Protein AF-A0A536UCE3-F1 (afdb_monomer_lite)

Sequence (75 aa):
MSEHKVCECPECGVGKANFPAIAYCEGMPLRNEIEGRSGAGLAEATSACTAAIAERFGAGPVDGKTRAHIVMAEN

Secondary structure (DSSP, 8-state):
---------TTS----THHHHHHHHSSTTHHHHHHTSTT--HHHHHHHHHHHHHHHH-SS-----------PPP-

pLDDT: mean 79.17, std 16.11, range [35.97, 93.88]

Structure (mmCIF, N/CA/C/O backbone):
data_AF-A0A536UCE3-F1
#
_entry.id   AF-A0A536UCE3-F1
#
loop_
_atom_site.group_PDB
_atom_site.id
_atom_site.type_symbol
_atom_site.label_atom_id
_atom_site.label_alt_id
_atom_site.label_comp_id
_atom_site.label_asym_id
_atom_site.label_entity_id
_atom_site.label_seq_id
_atom_site.pdbx_PDB_ins_code
_atom_site.Cartn_x
_atom_site.Cartn_y
_atom_site.Cartn_z
_atom_site.occupancy
_atom_site.B_iso_or_equiv
_atom_site.auth_seq_id
_atom_site.auth_comp_id
_atom_site.auth_asym_id
_atom_site.auth_atom_id
_atom_site.pdbx_PDB_model_num
ATOM 1 N N . MET A 1 1 ? 9.807 21.734 -12.264 1.00 35.97 1 MET A N 1
ATOM 2 C CA . MET A 1 1 ? 9.623 20.501 -13.059 1.00 35.97 1 MET A CA 1
ATOM 3 C C . MET A 1 1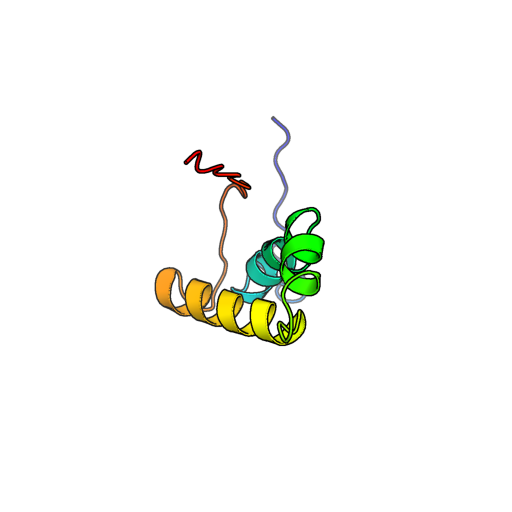 ? 10.959 19.768 -13.017 1.00 35.97 1 MET A C 1
ATOM 5 O O . MET A 1 1 ? 11.742 19.901 -13.938 1.00 35.97 1 MET A O 1
ATOM 9 N N . SER A 1 2 ? 11.292 19.167 -11.869 1.00 36.41 2 SER A N 1
ATOM 10 C CA . SER A 1 2 ? 12.613 18.570 -11.627 1.00 36.41 2 SER A CA 1
ATOM 11 C C . SER A 1 2 ? 12.558 17.102 -12.026 1.00 36.41 2 SER A C 1
ATOM 13 O O . SER A 1 2 ? 11.786 16.343 -11.435 1.00 36.41 2 SER A O 1
ATOM 15 N N . GLU A 1 3 ? 13.336 16.740 -13.040 1.00 40.78 3 GLU A N 1
ATOM 16 C CA . GLU A 1 3 ? 13.538 15.371 -13.510 1.00 40.78 3 GLU A CA 1
ATOM 17 C C . GLU A 1 3 ? 13.971 14.492 -12.330 1.00 40.78 3 GLU A C 1
ATOM 19 O O . GLU A 1 3 ? 15.080 14.614 -11.808 1.00 40.78 3 GLU A O 1
ATOM 24 N N . HIS A 1 4 ? 13.065 13.636 -11.855 1.00 44.75 4 HIS A N 1
ATOM 25 C CA . HIS A 1 4 ? 13.425 12.561 -10.941 1.00 44.75 4 HIS A CA 1
ATOM 26 C C . HIS A 1 4 ? 14.214 11.543 -11.756 1.00 44.75 4 HIS A C 1
ATOM 28 O O . HIS A 1 4 ? 13.645 10.759 -12.511 1.00 44.75 4 HIS A O 1
ATOM 34 N N . LYS A 1 5 ? 15.539 11.597 -11.635 1.00 47.53 5 LYS A N 1
ATOM 35 C CA . LYS A 1 5 ? 16.447 10.594 -12.182 1.00 47.53 5 LYS A CA 1
ATOM 36 C C . LYS A 1 5 ? 16.127 9.253 -11.517 1.00 47.53 5 LYS A C 1
ATOM 38 O O . LYS A 1 5 ? 16.513 9.023 -10.372 1.00 47.53 5 LYS A O 1
ATOM 43 N N . VAL A 1 6 ? 15.378 8.399 -12.212 1.00 56.59 6 VAL A N 1
ATOM 44 C CA . VAL A 1 6 ? 15.145 7.014 -11.791 1.00 56.59 6 VAL A CA 1
ATOM 45 C C . VAL A 1 6 ? 16.506 6.320 -11.749 1.00 56.59 6 VAL A C 1
ATOM 47 O O . VAL A 1 6 ? 17.276 6.388 -12.704 1.00 56.59 6 VAL A O 1
ATOM 50 N N . CYS A 1 7 ? 16.842 5.714 -10.613 1.00 48.66 7 CYS A N 1
ATOM 51 C CA . CYS A 1 7 ? 18.042 4.895 -10.487 1.00 48.66 7 CYS A CA 1
ATOM 52 C C . CYS A 1 7 ? 17.834 3.593 -11.278 1.00 48.66 7 CYS A C 1
ATOM 54 O O . CYS A 1 7 ? 16.918 2.836 -10.973 1.00 48.66 7 CYS A O 1
ATOM 56 N N . GLU A 1 8 ? 18.661 3.341 -12.297 1.00 54.69 8 GLU A N 1
ATOM 57 C CA . GLU A 1 8 ? 18.566 2.168 -13.188 1.00 54.69 8 GLU A CA 1
ATOM 58 C C . GLU A 1 8 ? 19.391 0.956 -12.698 1.00 54.69 8 GLU A C 1
ATOM 60 O O . GLU A 1 8 ? 19.530 -0.033 -13.416 1.00 54.69 8 GLU A O 1
ATOM 65 N N . CYS A 1 9 ? 19.959 0.992 -11.485 1.00 54.81 9 CYS A N 1
ATOM 66 C CA . CYS A 1 9 ? 20.764 -0.122 -10.978 1.00 54.81 9 CYS A CA 1
ATOM 67 C C . CYS A 1 9 ? 19.875 -1.311 -10.543 1.00 54.81 9 CYS A C 1
ATOM 69 O O . CYS A 1 9 ? 18.866 -1.115 -9.859 1.00 54.81 9 CYS A O 1
ATOM 71 N N . PRO A 1 10 ? 20.269 -2.565 -10.840 1.00 53.31 10 PRO A N 1
ATOM 72 C CA . PRO A 1 10 ? 19.476 -3.766 -10.539 1.00 53.31 10 PRO A CA 1
ATOM 73 C C . PRO A 1 10 ? 19.249 -4.002 -9.033 1.00 53.31 10 PRO A C 1
ATOM 75 O O . PRO A 1 10 ? 18.309 -4.692 -8.642 1.00 53.31 10 PRO A O 1
ATOM 78 N N . GLU A 1 11 ? 20.080 -3.393 -8.189 1.00 53.72 11 GLU A N 1
ATOM 79 C CA . GLU A 1 11 ? 20.051 -3.478 -6.726 1.00 53.72 11 GLU A CA 1
ATOM 80 C C . GLU A 1 11 ? 19.358 -2.289 -6.032 1.00 53.72 11 GLU A C 1
ATOM 82 O O . GLU A 1 11 ? 19.019 -2.399 -4.856 1.00 53.72 11 GLU A O 1
ATOM 87 N N . CYS A 1 12 ? 19.054 -1.190 -6.747 1.00 52.84 12 CYS A N 1
ATOM 88 C CA . CYS A 1 12 ? 18.314 -0.043 -6.188 1.00 52.84 12 CYS A CA 1
ATOM 89 C C . CYS A 1 12 ? 16.782 -0.154 -6.325 1.00 52.84 12 CYS A C 1
ATOM 91 O O . CYS A 1 12 ? 16.065 0.762 -5.933 1.00 52.84 12 CYS A O 1
ATOM 93 N N . GLY A 1 13 ? 16.274 -1.298 -6.804 1.00 52.75 13 GLY A N 1
ATOM 94 C CA . GLY A 1 13 ? 14.870 -1.688 -6.665 1.00 52.75 13 GLY A CA 1
ATOM 95 C C . GLY A 1 13 ? 13.894 -0.806 -7.440 1.00 52.75 13 GLY A C 1
ATOM 96 O O . GLY A 1 13 ? 13.071 -0.117 -6.848 1.00 52.75 13 GLY A O 1
ATOM 97 N N . VAL A 1 14 ? 13.934 -0.864 -8.771 1.00 50.81 14 VAL A N 1
ATOM 98 C CA . VAL A 1 14 ? 12.917 -0.222 -9.613 1.00 50.81 14 VAL A CA 1
ATOM 99 C C . VAL A 1 14 ? 11.530 -0.830 -9.322 1.00 50.81 14 VAL A C 1
ATOM 101 O O . VAL A 1 14 ? 11.254 -1.979 -9.664 1.00 50.81 14 VAL A O 1
ATOM 104 N N . GLY A 1 15 ? 10.668 -0.048 -8.664 1.00 58.72 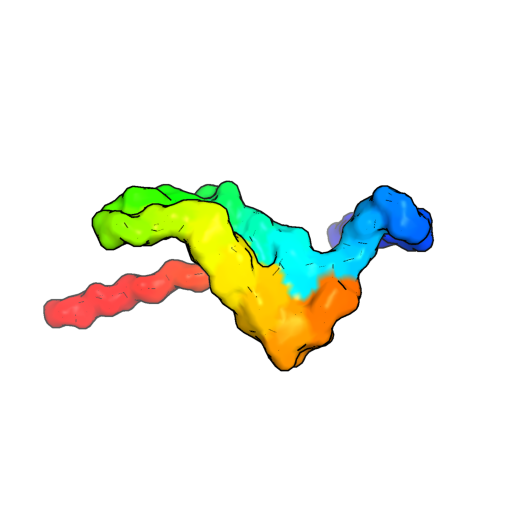15 GLY A N 1
ATOM 105 C CA . GLY A 1 15 ? 9.212 0.005 -8.847 1.00 58.72 15 GLY A CA 1
ATOM 106 C C . GLY A 1 15 ? 8.368 -1.263 -8.686 1.00 58.72 15 GLY A C 1
ATOM 107 O O . GLY A 1 15 ? 7.283 -1.290 -9.241 1.00 58.72 15 GLY A O 1
ATOM 108 N N . LYS A 1 16 ? 8.786 -2.320 -7.990 1.00 72.81 16 LYS A N 1
ATOM 109 C CA . LYS A 1 16 ? 7.915 -3.504 -7.816 1.00 72.81 16 LYS A CA 1
ATOM 110 C C . LYS A 1 16 ? 6.570 -3.119 -7.183 1.00 72.81 16 LYS A C 1
ATOM 112 O O . LYS A 1 16 ? 6.511 -2.177 -6.397 1.00 72.81 16 LYS A O 1
ATOM 117 N N . ALA A 1 17 ? 5.515 -3.887 -7.461 1.00 81.31 17 ALA A N 1
ATOM 118 C CA . ALA A 1 17 ? 4.146 -3.625 -6.992 1.00 81.31 17 ALA A CA 1
ATOM 119 C C . ALA A 1 17 ? 3.999 -3.353 -5.473 1.00 81.31 17 ALA A C 1
ATOM 121 O O . ALA A 1 17 ? 3.034 -2.718 -5.053 1.00 81.31 17 ALA A O 1
ATOM 122 N N . ASN A 1 18 ? 4.954 -3.784 -4.640 1.00 85.25 18 ASN A N 1
ATOM 123 C CA . ASN A 1 18 ? 4.955 -3.539 -3.196 1.00 85.25 18 ASN A CA 1
ATOM 124 C C . ASN A 1 18 ? 5.353 -2.105 -2.800 1.00 85.25 18 ASN A C 1
ATOM 126 O O . ASN A 1 18 ? 4.885 -1.612 -1.780 1.00 85.25 18 ASN A O 1
ATOM 130 N N . PHE A 1 19 ? 6.187 -1.414 -3.580 1.00 87.50 19 PHE A N 1
ATOM 131 C CA . PHE A 1 19 ? 6.590 -0.032 -3.289 1.00 87.50 19 PHE A CA 1
ATOM 132 C C . PHE A 1 19 ? 5.404 0.941 -3.243 1.00 87.50 19 PHE A C 1
ATOM 134 O O . PHE A 1 19 ? 5.247 1.629 -2.231 1.00 87.50 19 PHE A O 1
ATOM 141 N N . PRO A 1 20 ? 4.533 1.004 -4.272 1.00 87.38 20 PRO A N 1
ATOM 142 C CA . PRO A 1 20 ? 3.340 1.833 -4.190 1.00 87.38 20 PRO A CA 1
ATOM 143 C C . PRO A 1 20 ? 2.381 1.350 -3.093 1.00 87.38 20 PRO A C 1
ATOM 145 O O . PRO A 1 20 ? 1.769 2.187 -2.441 1.00 87.38 20 PRO A O 1
ATOM 148 N N . ALA A 1 21 ? 2.282 0.042 -2.828 1.00 90.38 21 ALA A N 1
ATOM 149 C CA . ALA A 1 21 ? 1.436 -0.479 -1.752 1.00 90.38 21 ALA A CA 1
ATOM 150 C C . ALA A 1 21 ? 1.868 0.025 -0.365 1.00 90.38 21 ALA A C 1
ATOM 152 O O . ALA A 1 21 ? 1.032 0.502 0.400 1.00 90.38 21 ALA A O 1
ATOM 153 N N . ILE A 1 22 ? 3.172 -0.006 -0.073 1.00 90.12 22 ILE A N 1
ATOM 154 C CA . ILE A 1 22 ? 3.747 0.572 1.150 1.00 90.12 22 ILE A CA 1
ATOM 155 C C . ILE A 1 22 ? 3.457 2.076 1.197 1.00 90.12 22 ILE A C 1
ATOM 157 O O . ILE A 1 22 ? 2.986 2.582 2.212 1.00 90.12 22 ILE A O 1
ATOM 161 N N . ALA A 1 23 ? 3.674 2.795 0.090 1.00 88.81 23 ALA A N 1
ATOM 162 C CA . ALA A 1 23 ? 3.423 4.234 0.035 1.00 88.81 23 ALA A CA 1
ATOM 163 C C . ALA A 1 23 ? 1.948 4.595 0.301 1.00 88.81 23 ALA A C 1
ATOM 165 O O . ALA A 1 23 ? 1.680 5.601 0.958 1.00 88.81 23 ALA A O 1
ATOM 166 N N . TYR A 1 24 ? 1.000 3.785 -0.182 1.00 88.81 24 TYR A N 1
ATOM 167 C CA . TYR A 1 24 ? -0.425 3.973 0.086 1.00 88.81 24 TYR A CA 1
ATOM 168 C C . TYR A 1 24 ? -0.782 3.618 1.529 1.00 88.81 24 TYR A C 1
ATOM 170 O O . TYR A 1 24 ? -1.280 4.475 2.254 1.00 88.81 24 TYR A O 1
ATOM 178 N N . CYS A 1 25 ? -0.543 2.377 1.951 1.00 91.75 25 CYS A N 1
ATOM 179 C CA . CYS A 1 25 ? -1.045 1.852 3.223 1.00 91.75 25 CYS A CA 1
ATOM 180 C C . CYS A 1 25 ? -0.292 2.414 4.427 1.00 91.75 25 CYS A C 1
ATOM 182 O O . CYS A 1 25 ? -0.897 2.726 5.449 1.00 91.75 25 CYS A O 1
ATOM 184 N N . GLU A 1 26 ? 1.021 2.583 4.305 1.00 90.19 26 GLU A N 1
ATOM 185 C CA . GLU A 1 26 ? 1.860 3.074 5.391 1.00 90.19 26 GLU A CA 1
ATOM 186 C C . GLU A 1 26 ? 2.055 4.595 5.311 1.00 90.19 26 GLU A C 1
ATOM 188 O O . GLU A 1 26 ? 2.634 5.187 6.215 1.00 90.19 26 GLU A O 1
ATOM 193 N N . GLY A 1 27 ? 1.549 5.275 4.283 1.00 86.00 27 GLY A N 1
ATOM 194 C CA . GLY A 1 27 ? 1.532 6.735 4.224 1.00 86.00 27 GLY A CA 1
ATOM 195 C C . GLY A 1 27 ? 0.460 7.352 5.134 1.00 86.00 27 GLY A C 1
ATOM 196 O O . GLY A 1 27 ? -0.647 6.835 5.273 1.00 86.00 27 GLY A O 1
ATOM 197 N N . ME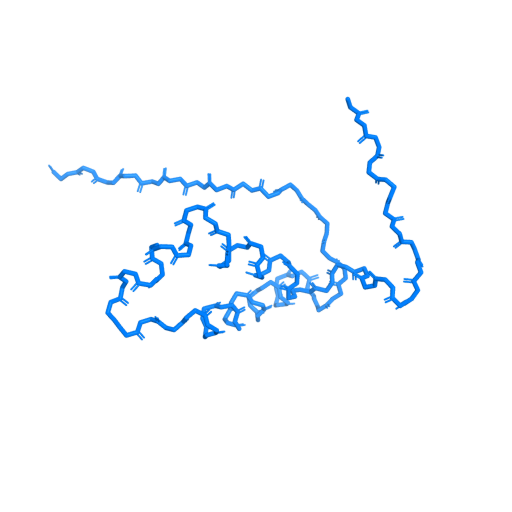T A 1 28 ? 0.751 8.511 5.727 1.00 77.50 28 MET A N 1
ATOM 198 C CA . MET A 1 28 ? -0.271 9.347 6.374 1.00 77.50 28 MET A CA 1
ATOM 199 C C . MET A 1 28 ? -1.004 10.151 5.291 1.00 77.50 28 MET A C 1
ATOM 201 O O . MET A 1 28 ? -0.328 10.667 4.396 1.00 77.50 28 MET A O 1
ATOM 205 N N . PRO A 1 29 ? -2.343 10.308 5.322 1.00 83.56 29 PRO A N 1
ATOM 206 C CA . PRO A 1 29 ? -3.301 10.001 6.396 1.00 83.56 29 PRO A CA 1
ATOM 207 C C . PRO A 1 29 ? -3.922 8.588 6.371 1.00 83.56 29 PRO A C 1
ATOM 209 O O . PRO A 1 29 ? -4.636 8.237 7.304 1.00 83.56 29 PRO A O 1
ATOM 212 N N . LEU A 1 30 ? -3.675 7.771 5.340 1.00 85.94 30 LEU A N 1
ATOM 213 C CA . LEU A 1 30 ? -4.371 6.488 5.156 1.00 85.94 30 LEU A CA 1
ATOM 214 C C . LEU A 1 30 ? -4.018 5.445 6.226 1.00 85.94 30 LEU A C 1
ATOM 216 O O . LEU A 1 30 ? -4.889 4.681 6.634 1.00 85.94 30 LEU A O 1
ATOM 220 N N . ARG A 1 31 ? -2.776 5.447 6.724 1.00 90.62 31 ARG A N 1
ATOM 221 C CA . ARG A 1 31 ? -2.345 4.582 7.832 1.00 90.62 31 ARG A CA 1
ATOM 222 C C . ARG A 1 31 ? -3.275 4.696 9.044 1.00 90.62 31 ARG A C 1
ATOM 224 O O . ARG A 1 31 ? -3.753 3.680 9.536 1.00 90.62 31 ARG A O 1
ATOM 231 N N . ASN A 1 32 ? -3.583 5.925 9.467 1.00 89.56 32 ASN A N 1
ATOM 232 C CA . ASN A 1 32 ? -4.465 6.177 10.609 1.00 89.56 32 ASN A CA 1
ATOM 233 C C . ASN A 1 32 ? -5.873 5.613 10.383 1.00 89.56 32 ASN A C 1
ATOM 235 O O . ASN A 1 32 ? -6.476 5.073 11.304 1.00 89.56 32 ASN A O 1
ATOM 239 N N . GLU A 1 33 ? -6.393 5.731 9.161 1.00 89.69 33 GLU A N 1
ATOM 240 C CA . GLU A 1 33 ? -7.710 5.197 8.798 1.00 89.69 33 GLU A CA 1
ATOM 241 C C . GLU A 1 33 ? -7.733 3.663 8.814 1.00 89.69 33 GLU A C 1
ATOM 243 O O . GLU A 1 33 ? -8.746 3.065 9.174 1.00 89.69 33 GLU A O 1
ATOM 248 N N . ILE A 1 34 ? -6.629 3.012 8.428 1.00 91.56 34 ILE A N 1
ATOM 249 C CA . ILE A 1 34 ? -6.488 1.552 8.502 1.00 91.56 34 ILE A CA 1
ATOM 250 C C . ILE A 1 34 ? -6.448 1.118 9.967 1.00 91.56 34 ILE A C 1
ATOM 252 O O . ILE A 1 34 ? -7.261 0.296 10.372 1.00 91.56 34 ILE A O 1
ATOM 256 N N . GLU A 1 35 ? -5.559 1.697 10.771 1.00 89.94 35 GLU A N 1
ATOM 257 C CA . GLU A 1 35 ? -5.392 1.339 12.187 1.00 89.94 35 GLU A CA 1
ATOM 258 C C . GLU A 1 35 ? -6.629 1.681 13.038 1.00 89.94 35 GLU A C 1
ATOM 260 O O . GLU A 1 35 ? -6.915 1.003 14.024 1.00 89.94 35 GLU A O 1
ATOM 265 N N . GLY A 1 36 ? -7.397 2.703 12.647 1.00 90.44 36 GLY A N 1
ATOM 266 C CA . GLY A 1 36 ? -8.654 3.077 13.296 1.00 90.44 36 GLY A CA 1
ATOM 267 C C . GLY A 1 36 ? -9.8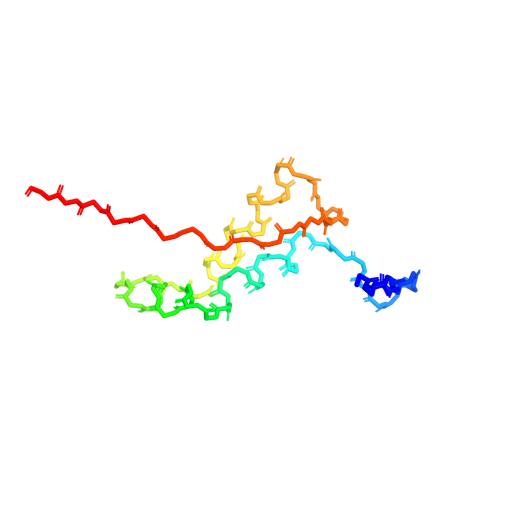05 2.092 13.056 1.00 90.44 36 GLY A C 1
ATOM 268 O O . GLY A 1 36 ? -10.790 2.109 13.800 1.00 90.44 36 GLY A O 1
ATOM 269 N N . ARG A 1 37 ? -9.708 1.213 12.049 1.00 88.88 37 ARG A N 1
ATOM 270 C CA . ARG A 1 37 ? -10.712 0.171 11.788 1.00 88.88 37 ARG A CA 1
ATOM 271 C C . ARG A 1 37 ? -10.442 -1.042 12.673 1.00 88.88 37 ARG A C 1
ATOM 273 O O . ARG A 1 37 ? -9.379 -1.653 12.614 1.00 88.88 37 ARG A O 1
ATOM 280 N N . SER A 1 38 ? -11.432 -1.438 13.471 1.00 82.94 38 SER A N 1
ATOM 281 C CA . SER A 1 38 ? -11.313 -2.602 14.355 1.00 82.94 38 SER A CA 1
ATOM 282 C C . SER A 1 38 ? -10.949 -3.868 13.571 1.00 82.94 38 SER A C 1
ATOM 284 O O . SER A 1 38 ? -11.680 -4.278 12.673 1.00 82.94 38 SER A O 1
ATOM 286 N N . GLY A 1 39 ? -9.827 -4.493 13.935 1.00 79.75 39 GLY A N 1
ATOM 287 C CA . GLY A 1 39 ? -9.359 -5.744 13.332 1.00 79.75 39 GLY A CA 1
ATOM 288 C C . GLY A 1 39 ? -8.602 -5.597 12.010 1.00 79.75 39 GLY A C 1
ATOM 289 O O . GLY A 1 39 ? -8.238 -6.615 11.433 1.00 79.75 39 GLY A O 1
ATOM 290 N N . ALA A 1 40 ? -8.344 -4.379 11.525 1.00 80.38 40 ALA A N 1
ATOM 291 C CA . ALA A 1 40 ? -7.537 -4.177 10.326 1.00 80.38 40 ALA A CA 1
ATOM 292 C C . ALA A 1 40 ? -6.035 -4.153 10.665 1.00 80.38 40 ALA A C 1
ATOM 294 O O . ALA A 1 40 ? -5.565 -3.299 11.418 1.00 80.38 40 ALA A O 1
ATOM 295 N N . GLY A 1 41 ? -5.270 -5.087 10.093 1.00 89.81 41 GLY A N 1
ATOM 296 C CA . GLY A 1 41 ? -3.812 -5.107 10.195 1.00 89.81 41 GLY A CA 1
ATOM 297 C C . GLY A 1 41 ? -3.143 -4.283 9.094 1.00 89.81 41 GLY A C 1
ATOM 298 O O . GLY A 1 41 ? -3.435 -4.465 7.911 1.00 89.81 41 GLY A O 1
ATOM 299 N N . LEU A 1 42 ? -2.181 -3.427 9.458 1.00 92.50 42 LEU A N 1
ATOM 300 C CA . LEU A 1 42 ? -1.426 -2.620 8.489 1.00 92.50 42 LEU A CA 1
ATOM 301 C C . LEU A 1 42 ? -0.695 -3.495 7.454 1.00 92.50 42 LEU A C 1
ATOM 303 O O . LEU A 1 42 ? -0.789 -3.254 6.255 1.00 92.50 42 LEU A O 1
ATOM 307 N N . ALA A 1 43 ? -0.027 -4.559 7.909 1.00 91.75 43 ALA A N 1
ATOM 308 C CA . ALA A 1 43 ? 0.690 -5.485 7.032 1.00 91.75 43 ALA A CA 1
ATOM 309 C C . ALA A 1 43 ? -0.249 -6.252 6.082 1.00 91.75 43 ALA A C 1
ATOM 311 O O . ALA A 1 43 ? 0.085 -6.472 4.916 1.00 91.75 43 ALA A O 1
ATOM 312 N N . GLU A 1 44 ? -1.435 -6.635 6.559 1.00 93.00 44 GLU A N 1
ATOM 313 C CA . GLU A 1 44 ? -2.450 -7.308 5.742 1.00 93.00 44 GLU A CA 1
ATOM 314 C C . GLU A 1 44 ? -2.989 -6.370 4.659 1.00 93.00 44 GLU A C 1
ATOM 316 O O . GLU A 1 44 ? -3.091 -6.768 3.497 1.00 93.00 44 GLU A O 1
ATOM 321 N N . ALA A 1 45 ? -3.246 -5.105 5.008 1.00 93.38 45 ALA A N 1
ATOM 322 C CA . ALA A 1 45 ? -3.654 -4.080 4.054 1.00 93.38 45 ALA A CA 1
ATOM 323 C C . ALA A 1 45 ? -2.581 -3.846 2.975 1.00 93.38 45 ALA A C 1
ATOM 325 O O . ALA A 1 45 ? -2.907 -3.836 1.784 1.00 93.38 45 ALA A O 1
ATOM 326 N N . THR A 1 46 ? -1.304 -3.739 3.359 1.00 93.38 46 THR A N 1
ATOM 327 C CA . THR A 1 46 ? -0.185 -3.599 2.410 1.00 93.38 46 THR A CA 1
ATOM 328 C C . THR A 1 46 ? -0.066 -4.818 1.487 1.00 93.38 46 THR A C 1
ATOM 330 O O . THR A 1 46 ? 0.153 -4.667 0.280 1.00 93.38 46 THR A O 1
ATOM 333 N N . SER A 1 47 ? -0.249 -6.031 2.017 1.00 93.38 47 SER A N 1
ATOM 334 C CA . SER A 1 47 ? -0.229 -7.271 1.228 1.00 93.38 47 SER A CA 1
ATOM 335 C C . SER A 1 47 ? -1.375 -7.318 0.210 1.00 93.38 47 SER A C 1
ATOM 337 O O . SER A 1 47 ? -1.142 -7.536 -0.982 1.00 93.38 47 SER A O 1
ATOM 339 N N . ALA A 1 48 ? -2.601 -7.012 0.647 1.00 93.62 48 ALA A N 1
ATOM 340 C CA . ALA A 1 48 ? -3.771 -6.942 -0.226 1.00 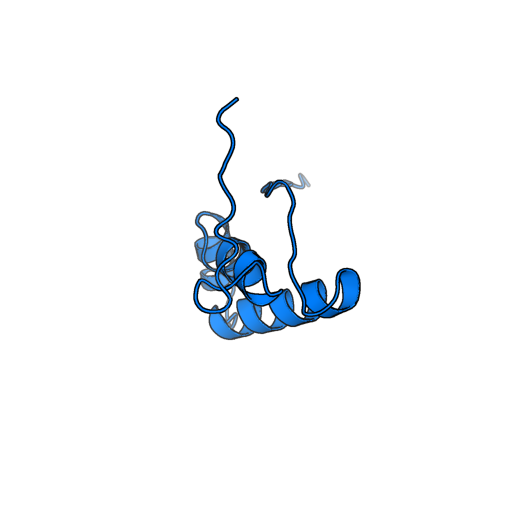93.62 48 ALA A CA 1
ATOM 341 C C . ALA A 1 48 ? -3.603 -5.877 -1.325 1.00 93.62 48 ALA A C 1
ATOM 343 O O . ALA A 1 48 ? -3.907 -6.129 -2.492 1.00 93.62 48 ALA A O 1
ATOM 344 N N . CYS A 1 49 ? -3.057 -4.708 -0.978 1.00 92.69 49 CYS A N 1
ATOM 345 C CA . CYS A 1 49 ? -2.770 -3.647 -1.939 1.00 92.69 49 CYS A CA 1
ATOM 346 C C . CYS A 1 49 ? -1.701 -4.079 -2.959 1.00 92.69 49 CYS A C 1
ATOM 348 O O . CYS A 1 49 ? -1.879 -3.877 -4.159 1.00 92.69 49 CYS A O 1
ATOM 350 N N . THR A 1 50 ? -0.635 -4.750 -2.510 1.00 93.25 50 THR A N 1
ATOM 351 C CA . THR A 1 50 ? 0.414 -5.294 -3.392 1.00 93.25 50 THR A CA 1
ATOM 352 C C . THR A 1 50 ? -0.166 -6.283 -4.401 1.00 93.25 50 THR A C 1
ATOM 354 O O . THR A 1 50 ? 0.142 -6.190 -5.589 1.00 93.25 50 THR A O 1
ATOM 357 N N . ALA A 1 51 ? -1.024 -7.204 -3.949 1.00 93.88 51 ALA A N 1
ATOM 358 C CA . ALA A 1 51 ? -1.675 -8.180 -4.820 1.00 93.88 51 ALA A CA 1
ATOM 359 C C . ALA A 1 51 ? -2.563 -7.497 -5.872 1.00 93.88 51 ALA A C 1
ATOM 361 O O . ALA A 1 51 ? -2.449 -7.806 -7.055 1.00 93.88 51 ALA A O 1
ATOM 362 N N . ALA A 1 52 ? -3.368 -6.512 -5.466 1.00 93.88 52 ALA A N 1
ATOM 363 C CA . ALA A 1 52 ? -4.234 -5.766 -6.380 1.00 93.88 52 ALA A CA 1
ATOM 364 C C . ALA A 1 52 ? -3.442 -4.950 -7.420 1.00 93.88 52 ALA A C 1
ATOM 366 O O . ALA A 1 52 ? -3.814 -4.889 -8.595 1.00 93.88 52 ALA A O 1
ATOM 367 N N . ILE A 1 53 ? -2.329 -4.331 -7.012 1.00 90.88 53 ILE A N 1
ATOM 368 C CA . ILE A 1 53 ? -1.439 -3.606 -7.930 1.00 90.88 53 ILE A CA 1
ATOM 369 C C . ILE A 1 53 ? -0.782 -4.588 -8.905 1.00 90.88 53 ILE A C 1
ATOM 371 O O . ILE A 1 53 ? -0.750 -4.315 -10.106 1.00 90.88 53 ILE A O 1
ATOM 375 N N . ALA A 1 54 ? -0.316 -5.739 -8.416 1.00 91.38 54 ALA A N 1
ATOM 376 C CA . ALA A 1 54 ? 0.299 -6.767 -9.248 1.00 91.38 54 ALA A CA 1
ATOM 377 C C . ALA A 1 54 ? -0.686 -7.391 -10.248 1.00 91.38 54 ALA A C 1
ATOM 379 O O . ALA A 1 54 ? -0.310 -7.644 -11.389 1.00 91.38 54 ALA A O 1
ATOM 380 N N . GLU A 1 55 ? -1.942 -7.600 -9.856 1.00 93.44 55 GLU A N 1
ATOM 381 C CA . GLU A 1 55 ? -2.998 -8.091 -10.747 1.00 93.44 55 GLU A CA 1
ATOM 382 C C . GLU A 1 55 ? -3.291 -7.091 -11.873 1.00 93.44 55 GLU A C 1
ATOM 384 O O . GLU A 1 55 ? -3.455 -7.476 -13.030 1.00 93.44 55 GLU A O 1
ATOM 389 N N . ARG A 1 56 ? -3.321 -5.792 -11.553 1.00 91.38 56 ARG A N 1
ATOM 390 C CA . ARG A 1 56 ? -3.710 -4.750 -12.510 1.00 91.38 56 ARG A CA 1
ATOM 391 C C . ARG A 1 56 ? -2.577 -4.276 -13.420 1.00 91.38 56 ARG A C 1
ATOM 393 O O . ARG A 1 56 ? -2.833 -3.957 -14.579 1.00 91.38 56 ARG A O 1
ATOM 400 N N . PHE A 1 57 ? -1.357 -4.179 -12.898 1.00 88.38 57 PHE A N 1
ATOM 401 C CA . PHE A 1 57 ? -0.208 -3.572 -13.586 1.00 88.38 57 PHE A CA 1
ATOM 402 C C . PHE A 1 57 ? 0.975 -4.536 -13.763 1.00 88.38 57 PHE A C 1
ATOM 404 O O . PHE A 1 57 ? 1.945 -4.199 -14.438 1.00 88.38 57 PHE A O 1
ATOM 411 N N . GLY A 1 58 ? 0.892 -5.744 -13.199 1.00 88.44 58 GLY A N 1
ATOM 412 C CA . GLY A 1 58 ? 1.987 -6.708 -13.148 1.00 88.44 58 GLY A CA 1
ATOM 413 C C . GLY A 1 58 ? 2.863 -6.547 -11.902 1.00 88.44 58 GLY A C 1
ATOM 414 O O . GLY A 1 58 ? 2.857 -5.525 -11.222 1.00 88.44 58 GLY A O 1
ATOM 415 N N . ALA A 1 59 ? 3.664 -7.571 -11.600 1.00 85.25 59 ALA A N 1
ATOM 416 C CA . ALA A 1 59 ? 4.584 -7.563 -10.455 1.00 85.25 59 ALA A CA 1
ATOM 417 C C . ALA A 1 59 ? 5.852 -6.702 -10.670 1.00 85.25 59 ALA A C 1
ATOM 419 O O . ALA A 1 59 ? 6.690 -6.591 -9.771 1.00 85.25 59 ALA A O 1
ATOM 420 N N . GLY A 1 60 ? 6.020 -6.150 -11.874 1.00 82.12 60 GLY A N 1
ATOM 421 C CA . GLY A 1 60 ? 7.178 -5.358 -12.278 1.00 82.12 60 GLY A CA 1
ATOM 422 C C . GLY A 1 60 ? 7.105 -3.889 -11.845 1.00 82.12 60 GLY A C 1
ATOM 423 O O . GLY A 1 60 ? 6.270 -3.534 -11.015 1.00 82.12 60 GLY A O 1
ATOM 424 N N . PRO A 1 61 ? 7.993 -3.048 -12.406 1.00 82.88 61 PRO A N 1
ATOM 425 C CA . PRO A 1 61 ? 7.993 -1.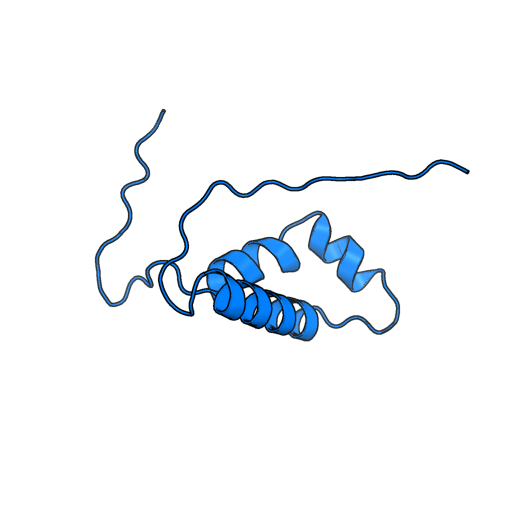602 -12.226 1.00 82.88 61 PRO A CA 1
ATOM 426 C C . PRO A 1 61 ? 6.632 -0.939 -12.468 1.00 82.88 61 PRO A C 1
ATOM 428 O O . PRO A 1 61 ? 6.071 -1.051 -13.555 1.00 82.88 61 PRO A O 1
ATOM 431 N N . VAL A 1 62 ? 6.152 -0.190 -11.479 1.00 80.12 62 VAL A N 1
ATOM 432 C CA . VAL A 1 62 ? 4.976 0.675 -11.558 1.00 80.12 62 VAL A CA 1
ATOM 433 C C . VAL A 1 62 ? 5.441 2.118 -11.397 1.00 80.12 62 VAL A C 1
ATOM 435 O O . VAL A 1 62 ? 5.981 2.487 -10.355 1.00 80.12 62 VAL A O 1
ATOM 438 N N . ASP A 1 63 ? 5.219 2.927 -12.431 1.00 80.88 63 ASP A N 1
ATOM 439 C CA . ASP A 1 63 ? 5.429 4.374 -12.406 1.00 80.88 63 ASP A CA 1
ATOM 440 C C . ASP A 1 63 ? 4.095 5.096 -12.624 1.00 80.88 63 ASP A C 1
ATOM 442 O O . ASP A 1 63 ? 3.229 4.648 -13.383 1.00 80.88 63 ASP A O 1
ATOM 446 N N . GLY A 1 64 ? 3.903 6.207 -11.922 1.00 80.38 64 GLY A N 1
ATOM 447 C CA . GLY A 1 64 ? 2.658 6.956 -11.943 1.00 80.38 64 GLY A CA 1
ATOM 448 C C . GLY A 1 64 ? 2.553 7.982 -10.821 1.00 80.38 64 GLY A C 1
ATOM 449 O O . GLY A 1 64 ? 3.216 7.909 -9.790 1.00 80.38 64 GLY A O 1
ATOM 450 N N . LYS A 1 65 ? 1.673 8.968 -11.013 1.00 80.88 65 LYS A N 1
ATOM 451 C CA . LYS A 1 65 ? 1.402 9.985 -9.990 1.00 80.88 65 LYS A CA 1
ATOM 452 C C . LYS A 1 65 ? 0.508 9.410 -8.892 1.00 80.88 65 LYS A C 1
ATOM 454 O O . LYS A 1 65 ? -0.658 9.119 -9.149 1.00 80.88 65 LYS A O 1
ATOM 459 N N . THR A 1 66 ? 1.015 9.359 -7.667 1.00 78.62 66 THR A N 1
ATOM 460 C CA . THR A 1 66 ? 0.225 9.053 -6.466 1.00 78.62 66 THR A CA 1
ATOM 461 C C . THR A 1 66 ? -0.759 10.185 -6.163 1.00 78.62 66 THR A C 1
ATOM 463 O O . THR A 1 66 ? -0.390 11.363 -6.186 1.00 78.62 66 THR A O 1
ATOM 466 N N . ARG A 1 67 ? -2.018 9.846 -5.863 1.00 81.50 67 ARG A N 1
ATOM 467 C CA . ARG A 1 67 ? -3.037 10.787 -5.370 1.00 81.50 67 ARG A CA 1
ATOM 468 C C . ARG A 1 67 ? -3.851 10.133 -4.261 1.00 81.50 67 ARG A C 1
ATOM 470 O O . ARG A 1 67 ? -4.250 8.983 -4.398 1.00 81.50 67 ARG A O 1
ATOM 477 N N . ALA A 1 68 ? -4.129 10.881 -3.198 1.00 77.94 68 ALA A N 1
ATOM 478 C CA . ALA A 1 68 ? -5.094 10.491 -2.177 1.00 77.94 68 ALA A CA 1
ATOM 479 C C . ALA A 1 68 ? -6.409 11.238 -2.432 1.00 77.94 68 ALA A C 1
ATOM 481 O O . ALA A 1 68 ? -6.420 12.467 -2.509 1.00 77.94 68 ALA A O 1
ATOM 482 N N . HIS A 1 69 ? -7.504 10.497 -2.585 1.00 83.62 69 HIS A N 1
ATOM 483 C CA . HIS A 1 69 ? -8.845 11.056 -2.732 1.00 83.62 69 HIS A CA 1
ATOM 484 C C . HIS A 1 69 ? -9.633 10.794 -1.450 1.00 83.62 69 HIS A C 1
ATOM 486 O O . HIS A 1 69 ? -9.793 9.643 -1.056 1.00 83.62 69 HIS A O 1
ATOM 492 N N . ILE A 1 70 ? -10.119 11.858 -0.810 1.00 81.56 70 ILE A N 1
ATOM 493 C CA . ILE A 1 70 ? -11.025 11.771 0.340 1.00 81.56 70 ILE A CA 1
ATOM 494 C C . ILE A 1 70 ? -12.435 12.026 -0.185 1.00 81.56 70 ILE A C 1
ATOM 496 O O . ILE A 1 70 ? -12.684 13.058 -0.807 1.00 81.56 70 ILE A O 1
ATOM 500 N N . VAL A 1 71 ? -13.338 11.075 0.039 1.00 84.50 71 VAL A N 1
ATOM 501 C CA . VAL A 1 71 ? -14.752 11.183 -0.332 1.00 84.50 71 VAL A CA 1
ATOM 502 C C . VAL A 1 71 ? -15.564 11.153 0.954 1.00 84.50 71 VAL A C 1
ATOM 504 O O . VAL A 1 71 ? -15.502 10.177 1.696 1.00 84.50 71 VAL A O 1
ATOM 507 N N . MET A 1 72 ? -16.308 12.225 1.207 1.00 86.88 72 MET A N 1
ATOM 508 C CA . MET A 1 72 ? -17.247 12.321 2.321 1.00 86.88 72 MET A CA 1
ATOM 509 C C . MET A 1 72 ? -18.654 12.106 1.768 1.00 86.88 72 MET A C 1
ATOM 511 O O . MET A 1 72 ? -19.027 12.744 0.785 1.00 86.88 72 MET A O 1
ATOM 515 N N . ALA A 1 73 ? -19.412 11.197 2.373 1.00 86.94 73 ALA A N 1
ATOM 516 C CA . ALA A 1 73 ? -20.833 11.040 2.091 1.00 86.94 73 ALA A CA 1
ATOM 517 C C . ALA A 1 73 ? -21.630 11.742 3.194 1.00 86.94 73 ALA A C 1
ATOM 519 O O . ALA A 1 73 ? -21.353 11.547 4.378 1.00 86.94 73 ALA A O 1
ATOM 520 N N . GLU A 1 74 ? -22.598 12.557 2.793 1.00 80.31 74 GLU A N 1
ATOM 521 C CA . GLU A 1 74 ? -23.542 13.229 3.687 1.00 80.31 74 GLU A CA 1
ATOM 522 C C . GLU A 1 74 ? -24.882 12.484 3.627 1.00 80.31 74 GLU A C 1
ATOM 524 O O . GLU A 1 74 ? -25.229 11.925 2.583 1.00 80.31 74 GLU A O 1
ATOM 529 N N . ASN A 1 75 ? -25.592 12.427 4.755 1.00 61.31 75 ASN A N 1
ATOM 530 C CA . ASN A 1 75 ? -26.819 11.645 4.927 1.00 61.31 75 ASN A CA 1
ATOM 531 C C . ASN A 1 75 ? -28.063 12.529 4.966 1.00 61.31 75 ASN A C 1
ATOM 533 O O . ASN A 1 75 ? -28.008 13.559 5.673 1.00 61.31 75 ASN A O 1
#

Radius of gyration: 14.71 Å; chains: 1; bounding box: 48×29×28 Å

Foldseek 3Di:
DDDPPDDPDPPVDAAFLLVVLCCQLVPPPNVVVQVVDPPRDSVVSSVVSSVVSCVVPNRGHDDDDDDDDDDDDDD